Protein AF-A0A534MPW3-F1 (afdb_monomer_lite)

Radius of gyration: 15.4 Å; chains: 1; bounding box: 36×42×32 Å

Foldseek 3Di:
DFDPDDDADADCDTPPRHHVDADPVGDWDKAFAFDDDPRDTDWDADDPDCCCCVLAVQHPVNSVVVRPDTHTQMHTADVVRDSVNRNVSSCCPVVVHPPDDDDDDDRD

Sequence (108 aa):
MPGTGPFLWLMKHAPPSGFQQLPPGGMCVCAYLFVTRDGRILLGKYADDPQWEALAGLDPDRRQNHGKGWTVPATHLKLGEDPRTAARRVGEEALGIHGLRYSEPRSE

Structure (mmCIF, N/CA/C/O backbone):
data_AF-A0A53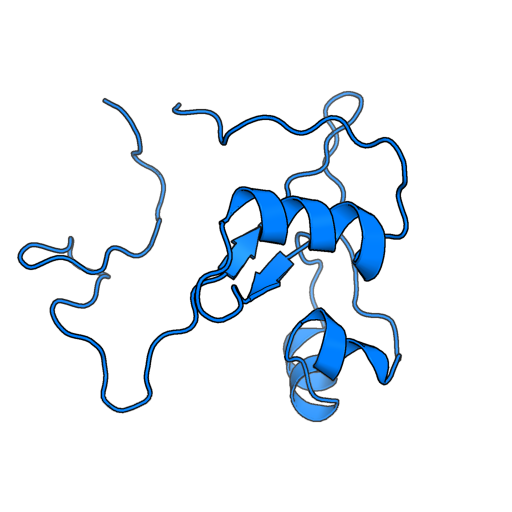4MPW3-F1
#
_entry.id   AF-A0A534MPW3-F1
#
loop_
_atom_site.group_PDB
_atom_site.id
_atom_site.type_symbol
_atom_site.label_atom_id
_atom_site.label_alt_id
_atom_site.label_comp_id
_atom_site.label_asym_id
_atom_site.label_entity_id
_atom_site.label_seq_id
_atom_site.pdbx_PDB_ins_code
_atom_site.Cartn_x
_atom_site.Cartn_y
_atom_site.Cartn_z
_atom_site.occupancy
_atom_site.B_iso_or_equiv
_atom_site.auth_seq_id
_atom_site.auth_comp_id
_atom_site.auth_asym_id
_atom_site.auth_atom_id
_atom_site.pdbx_PDB_model_num
ATOM 1 N N . MET A 1 1 ? -3.706 26.599 2.573 1.00 33.91 1 MET A N 1
ATOM 2 C CA . MET A 1 1 ? -3.190 26.219 1.238 1.00 33.91 1 MET A CA 1
ATOM 3 C C . MET A 1 1 ? -3.325 24.713 1.145 1.00 33.91 1 MET A C 1
ATOM 5 O O . MET A 1 1 ? -3.023 24.088 2.150 1.00 33.91 1 MET A O 1
ATOM 9 N N . PRO A 1 2 ? -3.779 24.132 0.026 1.00 33.94 2 PRO A N 1
ATOM 10 C CA . PRO A 1 2 ? -3.912 22.682 -0.070 1.00 33.94 2 PRO A CA 1
ATOM 11 C C . PRO A 1 2 ? -2.536 22.014 0.097 1.00 33.94 2 PRO A C 1
ATOM 13 O O . PRO A 1 2 ? -1.619 22.345 -0.654 1.00 33.94 2 PRO A O 1
ATOM 16 N N . GLY A 1 3 ? -2.399 21.068 1.036 1.00 41.78 3 GLY A N 1
ATOM 17 C CA . GLY A 1 3 ? -1.411 19.986 0.917 1.00 41.78 3 GLY A CA 1
ATOM 18 C C . GLY A 1 3 ? -0.067 20.125 1.646 1.00 41.78 3 GLY A C 1
ATOM 19 O O . GLY A 1 3 ? 0.939 19.640 1.134 1.00 41.78 3 GLY A O 1
ATOM 20 N N . THR A 1 4 ? -0.002 20.717 2.840 1.00 45.97 4 THR A N 1
ATOM 21 C CA . THR A 1 4 ? 1.267 20.873 3.593 1.00 45.97 4 THR A CA 1
ATOM 22 C C . THR A 1 4 ? 1.612 19.696 4.525 1.00 45.97 4 THR A C 1
ATOM 24 O O . THR A 1 4 ? 2.045 19.903 5.656 1.00 45.97 4 THR A O 1
ATOM 27 N N . GLY A 1 5 ? 1.445 18.455 4.057 1.00 41.72 5 GLY A N 1
ATOM 28 C CA . GLY A 1 5 ? 1.991 17.239 4.691 1.00 41.72 5 GLY A CA 1
ATOM 29 C C . GLY A 1 5 ? 3.123 16.635 3.842 1.00 41.72 5 GLY A C 1
ATOM 30 O O . GLY A 1 5 ? 3.169 16.913 2.642 1.00 41.72 5 GLY A O 1
ATOM 31 N N . PRO A 1 6 ? 4.053 15.835 4.407 1.00 39.81 6 PRO A N 1
ATOM 32 C CA . PRO A 1 6 ? 5.267 15.412 3.716 1.00 39.81 6 PRO A CA 1
ATOM 33 C C . PRO A 1 6 ? 4.954 14.299 2.709 1.00 39.81 6 PRO A C 1
ATOM 35 O O . PRO A 1 6 ? 5.186 13.120 2.963 1.00 39.81 6 PRO A O 1
ATOM 38 N N . PHE A 1 7 ? 4.415 14.670 1.552 1.00 48.56 7 PHE A N 1
ATOM 39 C CA . PHE A 1 7 ? 4.392 13.804 0.383 1.00 48.56 7 PHE A CA 1
ATOM 40 C C . PHE A 1 7 ? 5.629 14.092 -0.466 1.00 48.56 7 PHE A C 1
ATOM 42 O O . PHE A 1 7 ? 6.003 15.244 -0.685 1.00 48.56 7 PHE A O 1
ATOM 49 N N . LEU A 1 8 ? 6.310 13.030 -0.891 1.00 49.47 8 LEU A N 1
ATOM 50 C CA . LEU A 1 8 ? 7.488 13.106 -1.746 1.00 49.47 8 LEU A CA 1
ATOM 51 C C . LEU A 1 8 ? 7.052 13.604 -3.135 1.00 49.47 8 LEU A C 1
ATOM 53 O O . LEU A 1 8 ? 6.252 12.949 -3.800 1.00 49.47 8 LEU A O 1
ATOM 57 N N . TRP A 1 9 ? 7.555 14.757 -3.575 1.00 49.84 9 TRP A N 1
ATOM 58 C CA . TRP A 1 9 ? 7.209 15.330 -4.880 1.00 49.84 9 TRP A CA 1
ATOM 59 C C . TRP A 1 9 ? 8.255 14.950 -5.935 1.00 49.84 9 TRP A C 1
ATOM 61 O O . TRP A 1 9 ? 9.456 15.098 -5.692 1.00 49.84 9 TRP A O 1
ATOM 71 N N . LEU A 1 10 ? 7.809 14.525 -7.123 1.00 51.12 10 LEU A N 1
ATOM 72 C CA . LEU A 1 10 ? 8.653 14.431 -8.319 1.00 51.12 10 LEU A CA 1
ATOM 73 C C . LEU A 1 10 ? 8.321 15.603 -9.252 1.00 51.12 10 LEU A C 1
ATOM 75 O O . LEU A 1 10 ? 7.345 15.566 -9.997 1.00 51.12 10 LEU A O 1
ATOM 79 N N . MET A 1 11 ? 9.089 16.690 -9.158 1.00 52.75 11 MET A N 1
ATOM 80 C CA . MET A 1 11 ? 8.839 17.934 -9.899 1.00 52.75 11 MET A CA 1
ATOM 81 C C . MET A 1 11 ? 10.143 18.713 -10.118 1.00 52.75 11 MET A C 1
ATOM 83 O O . MET A 1 11 ? 11.071 18.615 -9.317 1.00 52.75 11 MET A O 1
ATOM 87 N N . LYS A 1 12 ? 10.212 19.537 -11.177 1.00 48.97 12 LYS A N 1
ATOM 88 C CA . LYS A 1 12 ? 11.416 20.335 -11.509 1.00 48.97 12 LYS A CA 1
ATOM 89 C C . LYS A 1 12 ? 11.904 21.225 -10.355 1.00 48.97 12 LYS A C 1
ATOM 91 O O . LYS A 1 12 ? 13.093 21.500 -10.262 1.00 48.97 12 LYS A O 1
ATOM 96 N N . HIS A 1 13 ? 10.994 21.644 -9.477 1.00 60.72 13 HIS A N 1
ATOM 97 C CA . HIS A 1 13 ? 11.279 22.471 -8.302 1.00 60.72 13 HIS A CA 1
ATOM 98 C C . HIS A 1 13 ? 10.848 21.768 -7.011 1.00 60.72 13 HIS A C 1
ATOM 100 O O . HIS A 1 13 ? 10.157 22.360 -6.185 1.00 60.72 13 HIS A O 1
ATOM 106 N N . ALA A 1 14 ? 11.174 20.479 -6.870 1.00 53.69 14 ALA A N 1
ATOM 107 C CA . ALA A 1 14 ? 10.781 19.729 -5.684 1.00 53.69 14 ALA A CA 1
ATOM 108 C C . ALA A 1 14 ? 11.396 20.369 -4.419 1.00 53.69 14 ALA A C 1
ATOM 110 O O . ALA A 1 14 ? 12.566 20.766 -4.461 1.00 53.69 14 ALA A O 1
ATOM 111 N N . PRO A 1 15 ? 10.642 20.480 -3.305 1.00 51.31 15 PRO A N 1
ATOM 112 C CA . PRO A 1 15 ? 11.178 20.899 -2.006 1.00 51.31 15 PRO A CA 1
ATOM 113 C C . PRO A 1 15 ? 12.350 19.992 -1.568 1.00 51.31 15 PRO A C 1
ATOM 115 O O . PRO A 1 15 ? 12.531 18.928 -2.164 1.00 51.31 15 PRO A O 1
ATOM 118 N N . PRO A 1 16 ? 13.129 20.339 -0.520 1.00 52.47 16 PRO A N 1
ATOM 119 C CA . PRO A 1 16 ? 14.474 19.791 -0.263 1.00 52.47 16 PRO A CA 1
ATOM 120 C C . PRO A 1 16 ? 14.575 18.268 -0.022 1.00 52.47 16 PRO A C 1
ATOM 122 O O . PRO A 1 16 ? 15.671 17.759 0.184 1.00 52.47 16 PRO A O 1
ATOM 125 N N . SER A 1 17 ? 13.465 17.526 -0.060 1.00 55.88 17 SER A N 1
ATOM 126 C CA . SER A 1 17 ? 13.397 16.068 0.104 1.00 55.88 17 SER A CA 1
ATOM 127 C C . SER A 1 17 ? 12.692 15.355 -1.062 1.00 55.88 17 SER A C 1
ATOM 129 O O . SER A 1 17 ? 12.121 14.288 -0.865 1.00 55.88 17 SER A O 1
ATOM 131 N N . GLY A 1 18 ? 12.681 15.939 -2.265 1.00 61.31 18 GLY A N 1
ATOM 132 C CA . GLY A 1 18 ? 12.096 15.332 -3.467 1.00 61.31 18 GLY A CA 1
ATOM 133 C C . GLY A 1 18 ? 13.117 15.005 -4.559 1.00 61.31 18 GLY A C 1
ATOM 134 O O . GLY A 1 18 ? 14.286 15.381 -4.486 1.00 61.31 18 GLY A O 1
ATOM 135 N N . PHE A 1 19 ? 12.659 14.315 -5.603 1.00 64.56 19 PHE A N 1
ATOM 136 C CA . PHE A 1 19 ? 13.475 13.993 -6.773 1.00 64.56 19 PHE A CA 1
ATOM 137 C C . PHE A 1 19 ? 13.146 14.949 -7.924 1.00 64.56 19 PHE A C 1
ATOM 139 O O . PHE A 1 19 ? 11.985 15.133 -8.286 1.00 64.56 19 PHE A O 1
ATOM 146 N N . GLN A 1 20 ? 14.172 15.546 -8.534 1.00 70.50 20 GLN A N 1
ATOM 147 C CA . GLN A 1 20 ? 13.998 16.393 -9.725 1.00 70.50 20 GLN A CA 1
ATOM 148 C C . GLN A 1 20 ? 13.916 15.583 -11.026 1.00 70.50 20 GLN A C 1
ATOM 150 O O . GLN A 1 20 ? 13.425 16.079 -12.039 1.00 70.50 20 GLN A O 1
ATOM 155 N N . GLN A 1 21 ? 14.413 14.346 -11.003 1.00 73.44 21 GLN A N 1
ATOM 156 C CA . GLN A 1 21 ? 14.419 13.401 -12.117 1.00 73.44 21 GLN A CA 1
ATOM 157 C C . GLN A 1 21 ? 14.105 12.003 -11.585 1.00 73.44 21 GLN A C 1
ATOM 159 O O . GLN A 1 21 ? 14.349 11.724 -10.411 1.00 73.44 21 GLN A O 1
ATOM 164 N N . LEU A 1 22 ? 13.583 11.121 -12.439 1.00 74.81 22 LEU A N 1
ATOM 165 C CA . LEU A 1 22 ? 13.370 9.727 -12.058 1.00 74.81 22 LEU A CA 1
ATOM 166 C C . LEU A 1 22 ? 14.736 9.072 -11.764 1.00 74.81 22 LEU A C 1
ATOM 168 O O . LEU A 1 22 ? 15.614 9.113 -12.629 1.00 74.81 22 LEU A O 1
ATOM 172 N N . PRO A 1 23 ? 14.950 8.491 -10.572 1.00 80.81 23 PRO A N 1
ATOM 173 C CA . PRO A 1 23 ? 16.218 7.846 -10.255 1.00 80.81 23 PRO A CA 1
ATOM 174 C C . PRO A 1 23 ? 16.452 6.613 -11.149 1.00 80.81 23 PRO A C 1
ATOM 176 O O . PRO A 1 23 ? 15.481 5.974 -11.561 1.00 80.81 23 PRO A O 1
ATOM 179 N N . PRO A 1 24 ? 17.716 6.217 -11.412 1.00 79.50 24 PRO A N 1
ATOM 180 C CA . PRO A 1 24 ? 18.028 5.064 -12.266 1.00 79.50 24 PRO A CA 1
ATOM 181 C C . PRO A 1 24 ? 17.402 3.747 -11.793 1.00 79.50 24 PRO A C 1
ATOM 183 O O . PRO A 1 24 ? 17.045 2.905 -12.609 1.00 79.50 24 PRO A O 1
ATOM 186 N N . GLY A 1 25 ? 17.234 3.584 -10.477 1.00 80.06 25 GLY A N 1
ATOM 187 C CA . GLY A 1 25 ? 16.551 2.432 -9.877 1.00 80.06 25 GLY A CA 1
ATOM 188 C C . GLY A 1 25 ? 15.021 2.470 -9.982 1.00 80.06 25 GLY A C 1
ATOM 189 O O . GLY A 1 25 ? 14.360 1.565 -9.483 1.00 80.06 25 GLY A O 1
ATOM 190 N N . GLY A 1 26 ? 14.454 3.506 -10.604 1.00 82.06 26 GLY A N 1
ATOM 191 C CA . GLY A 1 26 ? 13.016 3.739 -10.664 1.00 82.06 26 GLY A CA 1
ATOM 192 C C . GLY A 1 26 ? 12.429 4.247 -9.345 1.00 82.06 26 GLY A C 1
ATOM 193 O O . GLY A 1 26 ? 13.106 4.378 -8.326 1.00 82.06 26 GLY A O 1
ATOM 194 N N . MET A 1 27 ? 11.136 4.560 -9.375 1.00 78.81 27 MET A N 1
ATOM 195 C CA . MET A 1 27 ? 10.382 5.034 -8.218 1.00 78.81 27 MET A CA 1
ATOM 196 C C . MET A 1 27 ? 9.121 4.188 -8.066 1.00 78.81 27 MET A C 1
ATOM 198 O O . MET A 1 27 ? 8.364 4.027 -9.021 1.00 78.81 27 MET A O 1
ATOM 202 N N . CYS A 1 28 ? 8.881 3.678 -6.859 1.00 79.31 28 CYS A N 1
ATOM 203 C CA . CYS A 1 28 ? 7.598 3.079 -6.514 1.00 79.31 28 CYS A CA 1
ATOM 204 C C . CYS A 1 28 ? 6.616 4.185 -6.123 1.00 79.31 28 CYS A C 1
ATOM 206 O O . CYS A 1 28 ? 6.933 5.034 -5.290 1.00 79.31 28 CYS A O 1
ATOM 208 N N . VAL A 1 29 ? 5.420 4.154 -6.703 1.00 85.38 29 VAL A N 1
ATOM 209 C CA . VAL A 1 29 ? 4.288 4.966 -6.247 1.00 85.38 29 VAL A CA 1
ATOM 210 C C . VAL A 1 29 ? 3.385 4.050 -5.436 1.00 85.38 29 VAL A C 1
ATOM 212 O O . VAL A 1 29 ? 3.092 2.942 -5.878 1.00 85.38 29 VAL A O 1
ATOM 215 N N . CYS A 1 30 ? 2.951 4.495 -4.260 1.00 86.69 30 CYS A N 1
ATOM 216 C CA . CYS A 1 30 ? 2.129 3.697 -3.355 1.00 86.69 30 CYS A CA 1
ATOM 217 C C . CYS A 1 30 ? 0.825 4.418 -3.013 1.00 86.69 30 CYS A C 1
ATOM 219 O O . CYS A 1 30 ? 0.791 5.644 -2.902 1.00 86.69 30 CYS A O 1
ATOM 221 N N . ALA A 1 31 ? -0.233 3.641 -2.800 1.00 88.81 31 ALA A N 1
ATOM 222 C CA . ALA A 1 31 ? -1.487 4.093 -2.223 1.00 88.81 31 ALA A CA 1
ATOM 223 C C . ALA A 1 31 ? -1.560 3.643 -0.760 1.00 88.81 31 ALA A C 1
ATOM 225 O O . ALA A 1 31 ? -1.276 2.487 -0.446 1.00 88.81 31 ALA A O 1
ATOM 226 N N . TYR A 1 32 ? -1.974 4.557 0.115 1.00 90.06 32 TYR A N 1
ATOM 227 C CA . TYR A 1 32 ? -2.162 4.318 1.545 1.00 90.06 32 TYR A CA 1
ATOM 228 C C . TYR A 1 32 ? -3.639 4.498 1.896 1.00 90.06 32 TYR A C 1
ATOM 230 O O . TYR A 1 32 ? -4.244 5.507 1.530 1.00 90.06 32 TYR A O 1
ATOM 238 N N . LEU A 1 33 ? -4.218 3.534 2.610 1.00 92.06 33 LEU A N 1
ATOM 239 C CA . LEU A 1 33 ? -5.623 3.540 3.004 1.00 92.06 33 LEU A CA 1
ATOM 240 C C . LEU A 1 33 ? -5.756 3.754 4.516 1.00 92.06 33 LEU A C 1
ATOM 242 O O . LEU A 1 33 ? -5.476 2.868 5.321 1.00 92.06 33 LEU A O 1
ATOM 246 N N . PHE A 1 34 ? -6.257 4.927 4.899 1.00 92.38 34 PHE A N 1
ATOM 247 C CA . PHE A 1 34 ? -6.575 5.260 6.285 1.00 92.38 34 PHE A CA 1
ATOM 248 C C . PHE A 1 34 ? -7.999 4.795 6.608 1.00 92.38 34 PHE A C 1
ATOM 250 O O . PHE A 1 34 ? -8.972 5.511 6.370 1.00 92.38 34 PHE A O 1
ATOM 257 N N . VAL A 1 35 ? -8.136 3.582 7.142 1.00 93.12 35 VAL A N 1
ATOM 258 C CA . VAL A 1 35 ? -9.440 3.062 7.577 1.00 93.12 35 VAL A CA 1
ATOM 259 C C . VAL A 1 35 ? -9.737 3.578 8.979 1.00 93.12 35 VAL A C 1
ATOM 261 O O . VAL A 1 35 ? -8.973 3.318 9.910 1.00 93.12 35 VAL A O 1
ATOM 264 N N . THR A 1 36 ? -10.846 4.301 9.135 1.00 92.88 36 THR A N 1
ATOM 265 C CA . THR A 1 36 ? -11.225 4.914 10.413 1.00 92.88 36 THR A CA 1
ATOM 266 C C . THR A 1 36 ? -12.618 4.500 10.872 1.00 92.88 36 THR A C 1
ATOM 268 O O . THR A 1 36 ? -13.512 4.254 10.061 1.00 92.88 36 THR A O 1
ATOM 271 N N . ARG A 1 37 ? -12.803 4.411 12.192 1.00 93.06 37 ARG A N 1
ATOM 272 C CA . ARG A 1 37 ? -14.095 4.165 12.847 1.00 93.06 37 ARG A CA 1
ATOM 273 C C . ARG A 1 37 ? -14.059 4.703 14.274 1.00 93.06 37 ARG A C 1
ATOM 275 O O . ARG A 1 37 ? -13.122 4.403 15.006 1.00 93.06 37 ARG A O 1
ATOM 282 N N . ASP A 1 38 ? -15.061 5.492 14.661 1.00 94.69 38 ASP A N 1
ATOM 283 C CA . ASP A 1 38 ? -15.232 6.015 16.028 1.00 94.69 38 ASP A CA 1
ATOM 284 C C . ASP A 1 38 ? -13.966 6.698 16.593 1.00 94.69 38 ASP A C 1
ATOM 286 O O . ASP A 1 38 ? -13.543 6.447 17.720 1.00 94.69 38 ASP A O 1
ATOM 290 N N . GLY A 1 39 ? -13.307 7.524 15.769 1.00 91.06 39 GLY A N 1
ATOM 291 C CA . GLY A 1 39 ? -12.073 8.235 16.137 1.00 91.06 39 GLY A CA 1
ATOM 292 C C . GLY A 1 39 ? -10.812 7.363 16.200 1.00 91.06 39 GLY A C 1
ATOM 293 O O . GLY A 1 39 ? -9.763 7.837 16.624 1.00 91.06 39 GLY A O 1
ATOM 294 N N . ARG A 1 40 ? -10.890 6.095 15.782 1.00 94.31 40 ARG A N 1
ATOM 295 C CA . ARG A 1 40 ? -9.762 5.154 15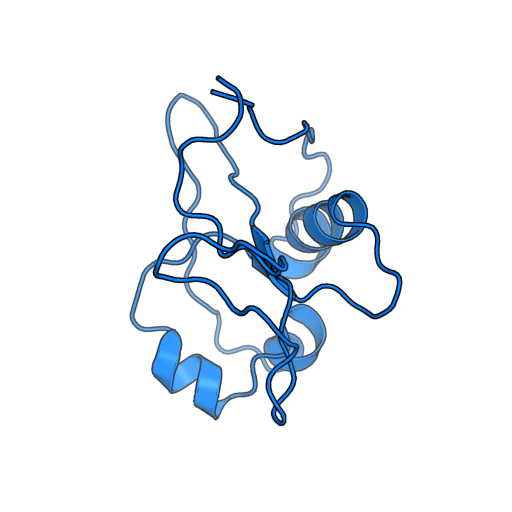.736 1.00 94.31 40 ARG A CA 1
ATOM 296 C C . ARG A 1 40 ? -9.327 4.902 14.301 1.00 94.31 40 ARG A C 1
ATOM 298 O O . ARG A 1 40 ? -10.138 5.006 13.381 1.00 94.31 40 ARG A O 1
ATOM 305 N N . ILE A 1 41 ? -8.066 4.517 14.135 1.00 94.19 41 ILE A N 1
ATOM 306 C CA . ILE A 1 41 ? -7.473 4.111 12.860 1.00 94.19 41 ILE A CA 1
ATOM 307 C C . ILE A 1 41 ? -7.045 2.644 12.908 1.00 94.19 41 ILE A C 1
ATOM 309 O O . ILE A 1 41 ? -6.522 2.177 13.920 1.00 94.19 41 ILE A O 1
ATOM 313 N N . LEU A 1 42 ? -7.274 1.921 11.813 1.00 94.94 42 LEU A N 1
ATOM 314 C CA . LEU A 1 42 ? -6.795 0.555 11.644 1.00 94.94 42 LEU A CA 1
ATOM 315 C C . LEU A 1 42 ? -5.298 0.551 11.327 1.00 94.94 42 LEU A C 1
ATOM 317 O O . LEU A 1 42 ? -4.862 1.137 10.336 1.00 94.94 42 LEU A O 1
ATOM 321 N N . LEU A 1 43 ? -4.539 -0.177 12.139 1.00 94.19 43 LEU A N 1
ATOM 322 C CA . LEU A 1 43 ? -3.158 -0.553 11.860 1.00 94.19 43 LEU A CA 1
ATOM 323 C C . LEU A 1 43 ? -3.059 -2.076 11.799 1.00 94.19 43 LEU A C 1
ATOM 325 O O . LEU A 1 43 ? -3.778 -2.778 12.511 1.00 94.19 43 LEU A O 1
ATOM 329 N N . GLY A 1 44 ? -2.158 -2.579 10.961 1.00 90.88 44 GLY A N 1
ATOM 330 C CA . GLY A 1 44 ? -1.963 -4.006 10.737 1.00 90.88 44 GLY A CA 1
ATOM 331 C C . GLY A 1 44 ? -0.510 -4.444 10.875 1.00 90.88 44 GLY A C 1
ATOM 332 O O . GLY A 1 44 ? 0.424 -3.636 10.819 1.00 90.88 44 GLY A O 1
ATOM 333 N N . LYS A 1 45 ? -0.339 -5.756 11.035 1.00 90.38 45 LYS A N 1
ATOM 334 C CA . LYS A 1 45 ? 0.929 -6.468 10.858 1.00 90.38 45 LYS A CA 1
ATOM 335 C C . LYS A 1 45 ? 0.774 -7.445 9.702 1.00 90.38 45 LYS A C 1
ATOM 337 O O . LYS A 1 45 ? -0.303 -8.008 9.521 1.00 90.38 45 LYS A O 1
ATOM 342 N N . TYR A 1 46 ? 1.848 -7.666 8.955 1.00 88.56 46 TYR A N 1
ATOM 343 C CA . TYR A 1 46 ? 1.842 -8.649 7.879 1.00 88.56 46 TYR A CA 1
ATOM 344 C C . TYR A 1 46 ? 1.703 -10.060 8.452 1.00 88.56 46 TYR A C 1
ATOM 346 O O . TYR A 1 46 ? 2.516 -10.483 9.279 1.00 88.56 46 TYR A O 1
ATOM 354 N N . ALA A 1 47 ? 0.688 -10.791 7.992 1.00 88.75 47 ALA A N 1
ATOM 355 C CA . ALA A 1 47 ? 0.599 -12.229 8.213 1.00 88.75 47 ALA A CA 1
ATOM 356 C C . ALA A 1 47 ? 1.784 -12.943 7.542 1.00 88.75 47 ALA A C 1
ATOM 358 O O . ALA A 1 47 ? 2.390 -12.403 6.616 1.00 88.75 47 ALA A O 1
ATOM 359 N N . ASP A 1 48 ? 2.130 -14.143 8.000 1.00 89.75 48 ASP A N 1
ATOM 360 C CA . ASP A 1 48 ? 3.071 -14.994 7.271 1.00 89.75 48 ASP A CA 1
ATOM 361 C C . ASP A 1 48 ? 2.350 -15.689 6.117 1.00 89.75 48 ASP A C 1
ATOM 363 O O . ASP A 1 48 ? 1.859 -16.805 6.259 1.00 89.75 48 ASP A O 1
ATOM 367 N N . ASP A 1 49 ? 2.202 -14.955 5.016 1.00 90.31 49 ASP A N 1
ATOM 368 C CA . ASP A 1 49 ? 1.406 -15.364 3.865 1.00 90.31 49 ASP A CA 1
ATOM 369 C C . ASP A 1 49 ? 2.184 -15.118 2.557 1.00 90.31 49 ASP A C 1
ATOM 371 O O . ASP A 1 49 ? 2.637 -13.991 2.320 1.00 90.31 49 ASP A O 1
ATOM 375 N N . PRO A 1 50 ? 2.363 -16.131 1.689 1.00 88.50 50 PRO A N 1
ATOM 376 C CA . PRO A 1 50 ? 3.059 -15.959 0.414 1.00 88.50 50 PRO A CA 1
ATOM 377 C C . PRO A 1 50 ? 2.339 -15.007 -0.555 1.00 88.50 50 PRO A C 1
ATOM 379 O O . PRO A 1 50 ? 2.964 -14.481 -1.475 1.00 88.50 50 PRO A O 1
ATOM 382 N N . GLN A 1 51 ? 1.046 -14.734 -0.364 1.00 91.62 51 GLN A N 1
ATOM 383 C CA . GLN A 1 51 ? 0.284 -13.831 -1.229 1.00 91.62 51 GLN A CA 1
ATOM 384 C C . GLN A 1 51 ? 0.737 -12.366 -1.1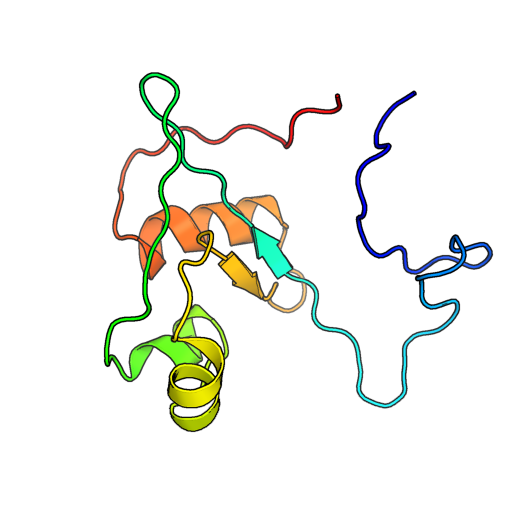29 1.00 91.62 51 GLN A C 1
ATOM 386 O O . GLN A 1 51 ? 0.387 -11.564 -1.996 1.00 91.62 51 GLN A O 1
ATOM 391 N N . TRP A 1 52 ? 1.550 -11.996 -0.131 1.00 89.94 52 TRP A N 1
ATOM 392 C CA . TRP A 1 52 ? 2.065 -10.630 0.028 1.00 89.94 52 TRP A CA 1
ATOM 393 C C . TRP A 1 52 ? 2.866 -10.113 -1.168 1.00 89.94 52 TRP A C 1
ATOM 395 O O . TRP A 1 52 ? 2.813 -8.915 -1.468 1.00 89.94 52 TRP A O 1
ATOM 405 N N . GLU A 1 53 ? 3.558 -10.989 -1.894 1.00 88.81 53 GLU A N 1
ATOM 406 C CA . GLU A 1 53 ? 4.268 -10.589 -3.105 1.00 88.81 53 GLU A CA 1
ATOM 407 C C . GLU A 1 53 ? 3.283 -10.126 -4.187 1.00 88.81 53 GLU A C 1
ATOM 409 O O . GLU A 1 53 ? 3.428 -9.035 -4.737 1.00 88.81 53 GLU A O 1
ATOM 414 N N . ALA A 1 54 ? 2.208 -10.883 -4.413 1.00 87.69 54 ALA A N 1
ATOM 415 C CA . ALA A 1 54 ? 1.171 -10.521 -5.376 1.00 87.69 54 ALA A CA 1
ATOM 416 C C . ALA A 1 54 ? 0.340 -9.300 -4.930 1.00 87.69 54 ALA A C 1
ATOM 418 O O . ALA A 1 54 ? -0.023 -8.456 -5.753 1.00 87.69 54 ALA A O 1
ATOM 419 N N . LEU A 1 55 ? 0.044 -9.192 -3.630 1.00 86.69 55 LEU A N 1
ATOM 420 C CA . LEU A 1 55 ? -0.808 -8.137 -3.069 1.00 86.69 55 LEU A CA 1
ATOM 421 C C . LEU A 1 55 ? -0.086 -6.789 -2.937 1.00 86.69 55 LEU A C 1
ATOM 423 O O . LEU A 1 55 ? -0.697 -5.732 -3.129 1.00 86.69 55 LEU A O 1
ATOM 427 N N . ALA A 1 56 ? 1.201 -6.807 -2.587 1.00 85.19 56 ALA A N 1
ATOM 428 C CA . ALA A 1 56 ? 1.941 -5.609 -2.195 1.00 85.19 56 ALA A CA 1
ATOM 429 C C . ALA A 1 56 ? 3.368 -5.521 -2.758 1.00 85.19 56 ALA A C 1
ATOM 431 O O . ALA A 1 56 ? 4.019 -4.497 -2.552 1.00 85.19 56 ALA A O 1
ATOM 432 N N . GLY A 1 57 ? 3.855 -6.511 -3.512 1.00 85.38 57 GLY A N 1
ATOM 433 C CA . GLY A 1 57 ? 5.256 -6.555 -3.956 1.00 85.38 57 GLY A CA 1
ATOM 434 C C . GLY A 1 57 ? 6.223 -6.804 -2.795 1.00 85.38 57 GLY A C 1
ATOM 435 O O . GLY A 1 57 ? 7.366 -6.335 -2.810 1.00 85.38 57 GLY A O 1
ATOM 436 N N . LEU A 1 58 ? 5.727 -7.470 -1.749 1.00 87.06 58 LEU A N 1
ATOM 437 C CA . LEU A 1 58 ? 6.448 -7.735 -0.517 1.00 87.06 58 LEU A CA 1
ATOM 438 C C . LEU A 1 58 ? 6.861 -9.209 -0.477 1.00 87.06 58 LEU A C 1
ATOM 440 O O . LEU A 1 58 ? 6.112 -10.059 -0.001 1.00 87.06 58 LEU A O 1
ATOM 444 N N . ASP A 1 59 ? 8.056 -9.488 -0.994 1.00 90.31 59 ASP A N 1
ATOM 445 C CA . ASP A 1 59 ? 8.686 -10.804 -0.889 1.00 90.31 59 ASP A CA 1
ATOM 446 C C . ASP A 1 59 ? 8.935 -11.209 0.588 1.00 90.31 59 ASP A C 1
ATOM 448 O O . ASP A 1 59 ? 8.869 -10.363 1.496 1.00 90.31 59 ASP A O 1
ATOM 452 N N . PRO A 1 60 ? 9.214 -12.499 0.866 1.00 90.12 60 PRO A N 1
ATOM 453 C CA . PRO A 1 60 ? 9.403 -12.984 2.232 1.00 90.12 60 PRO A CA 1
ATOM 454 C C . PRO A 1 60 ? 10.497 -12.252 3.021 1.00 90.12 60 PRO A C 1
ATOM 456 O O . PRO A 1 60 ? 10.295 -11.967 4.205 1.00 90.12 60 PRO A O 1
ATOM 459 N N . ASP A 1 61 ? 11.616 -11.898 2.386 1.00 89.88 61 ASP A N 1
ATOM 460 C CA . ASP A 1 61 ? 12.740 -11.227 3.046 1.00 89.88 61 ASP A CA 1
ATOM 461 C C . ASP A 1 61 ? 12.357 -9.797 3.440 1.00 89.88 61 ASP A C 1
ATOM 463 O O . ASP A 1 61 ? 12.577 -9.359 4.575 1.00 89.88 61 ASP A O 1
ATOM 467 N N . ARG A 1 62 ? 11.702 -9.060 2.537 1.00 85.94 62 ARG A N 1
ATOM 468 C CA . ARG A 1 62 ? 11.173 -7.719 2.815 1.00 85.94 62 ARG A CA 1
ATOM 469 C C . ARG A 1 62 ? 10.112 -7.750 3.902 1.00 85.94 62 ARG A C 1
ATOM 471 O O . ARG A 1 62 ? 10.129 -6.887 4.782 1.00 85.94 62 ARG A O 1
ATOM 478 N N . ARG A 1 63 ? 9.213 -8.738 3.889 1.00 88.75 63 ARG A N 1
ATOM 479 C CA . ARG A 1 63 ? 8.201 -8.909 4.940 1.00 88.75 63 ARG A CA 1
ATOM 480 C C . ARG A 1 63 ? 8.854 -9.082 6.306 1.00 88.75 63 ARG A C 1
ATOM 482 O O . ARG A 1 63 ? 8.451 -8.415 7.257 1.00 88.75 63 ARG A O 1
ATOM 489 N N . GLN A 1 64 ? 9.872 -9.932 6.413 1.00 86.75 64 GLN A N 1
ATOM 490 C CA . GLN A 1 64 ? 10.579 -10.166 7.674 1.00 86.75 64 GLN A CA 1
ATOM 491 C C . GLN A 1 64 ? 11.346 -8.922 8.144 1.00 86.75 64 GLN A C 1
ATOM 493 O O . GLN A 1 64 ? 11.298 -8.565 9.325 1.00 86.75 64 GLN A O 1
ATOM 498 N N . ASN A 1 65 ? 12.001 -8.218 7.218 1.00 86.12 65 ASN A N 1
ATOM 499 C CA . ASN A 1 65 ? 12.785 -7.024 7.528 1.00 86.12 65 ASN A CA 1
ATOM 500 C C . ASN A 1 65 ? 11.913 -5.830 7.943 1.00 86.12 65 ASN A C 1
ATOM 502 O O . ASN A 1 65 ? 12.283 -5.084 8.853 1.00 86.12 65 ASN A O 1
ATOM 506 N N . HIS A 1 66 ? 10.740 -5.667 7.325 1.00 81.00 66 HIS A N 1
ATOM 507 C CA . HIS A 1 66 ? 9.872 -4.501 7.516 1.00 81.00 66 HIS A CA 1
ATOM 508 C C . HIS A 1 66 ? 8.606 -4.780 8.348 1.00 81.00 66 HIS A C 1
ATOM 510 O O . HIS A 1 66 ? 7.896 -3.846 8.712 1.00 81.00 66 HIS A O 1
ATOM 516 N N . GLY A 1 67 ? 8.333 -6.033 8.720 1.00 82.00 67 GLY A N 1
ATOM 517 C CA . GLY A 1 67 ? 7.122 -6.446 9.444 1.00 82.00 67 GLY A CA 1
ATOM 518 C C . GLY A 1 67 ? 7.159 -6.290 10.967 1.00 82.00 67 GLY A C 1
ATOM 519 O O . GLY A 1 67 ? 6.236 -6.728 11.652 1.00 82.00 67 GLY A O 1
ATOM 520 N N . LYS A 1 68 ? 8.213 -5.683 11.526 1.00 83.38 68 LYS A N 1
ATOM 521 C CA . LYS A 1 68 ? 8.363 -5.517 12.986 1.00 83.38 68 LYS A CA 1
ATOM 522 C C . LYS A 1 68 ? 7.418 -4.457 13.568 1.00 83.38 68 LYS A C 1
ATOM 524 O O . LYS A 1 68 ? 7.056 -4.540 14.742 1.00 83.38 68 LYS A O 1
ATOM 529 N N . GLY A 1 69 ? 7.038 -3.464 12.763 1.00 85.75 69 GLY A N 1
ATOM 530 C CA . GLY A 1 69 ? 6.194 -2.340 13.170 1.00 85.75 69 GLY A CA 1
ATOM 531 C C . GLY A 1 69 ? 4.707 -2.541 12.882 1.00 85.75 69 GLY A C 1
ATOM 532 O O . GLY A 1 69 ? 4.304 -3.451 12.161 1.00 85.75 69 GLY A O 1
ATOM 533 N N . TRP A 1 70 ? 3.891 -1.648 13.439 1.00 88.62 70 TRP A N 1
ATOM 534 C CA . TRP A 1 70 ? 2.514 -1.454 12.989 1.00 88.62 70 TRP A CA 1
ATOM 535 C C . TRP A 1 70 ? 2.513 -0.627 11.708 1.00 88.62 70 TRP A C 1
ATOM 537 O O . TRP A 1 70 ? 3.214 0.380 11.620 1.00 88.62 70 TRP A O 1
ATOM 547 N N . THR A 1 71 ? 1.725 -1.048 10.726 1.00 88.81 71 THR A N 1
ATOM 548 C CA . THR A 1 71 ? 1.687 -0.430 9.398 1.00 88.81 71 THR A CA 1
ATOM 549 C C . THR A 1 71 ? 0.277 0.020 9.052 1.00 88.81 71 THR A C 1
ATOM 551 O O . THR A 1 71 ? -0.709 -0.609 9.445 1.00 88.81 71 THR A O 1
ATOM 554 N N . VAL A 1 72 ? 0.182 1.130 8.325 1.00 91.69 72 VAL A N 1
ATOM 555 C CA . VAL A 1 72 ? -1.059 1.502 7.644 1.00 91.69 72 VAL A CA 1
ATOM 556 C C . VAL A 1 72 ? -1.257 0.582 6.433 1.00 91.69 72 VAL A C 1
ATOM 558 O O . VAL A 1 72 ? -0.274 0.269 5.757 1.00 91.69 72 VAL A O 1
ATOM 561 N N . PRO A 1 73 ? -2.496 0.160 6.129 1.00 92.25 73 PRO A N 1
ATOM 562 C CA . PRO A 1 73 ? -2.776 -0.617 4.927 1.00 92.25 73 PRO A CA 1
ATOM 563 C C . PRO A 1 73 ? -2.320 0.132 3.671 1.00 92.25 73 PRO A C 1
ATOM 565 O O . PRO A 1 73 ? -2.687 1.291 3.463 1.00 92.25 73 PRO A O 1
ATOM 568 N N . ALA A 1 74 ? -1.512 -0.517 2.837 1.00 91.31 74 ALA A N 1
ATOM 569 C CA . ALA A 1 74 ? -0.923 0.110 1.662 1.00 91.31 74 ALA A CA 1
ATOM 570 C C . ALA A 1 74 ? -0.597 -0.908 0.565 1.00 91.31 74 ALA A C 1
ATOM 572 O O . ALA A 1 74 ? -0.448 -2.100 0.827 1.00 91.31 74 ALA A O 1
ATOM 573 N N . THR A 1 75 ? -0.455 -0.421 -0.665 1.00 90.50 75 THR A N 1
ATOM 574 C CA . THR A 1 75 ? 0.047 -1.201 -1.804 1.00 90.50 75 THR A CA 1
ATOM 575 C C . THR A 1 75 ? 0.741 -0.291 -2.816 1.00 90.50 75 THR A C 1
ATOM 577 O O . THR A 1 75 ? 0.518 0.922 -2.823 1.00 90.50 75 THR A O 1
ATOM 580 N N . HIS A 1 76 ? 1.578 -0.862 -3.680 1.00 89.75 76 HIS A N 1
ATOM 581 C CA . HIS A 1 76 ? 2.124 -0.151 -4.833 1.00 89.75 76 HIS A CA 1
ATOM 582 C C 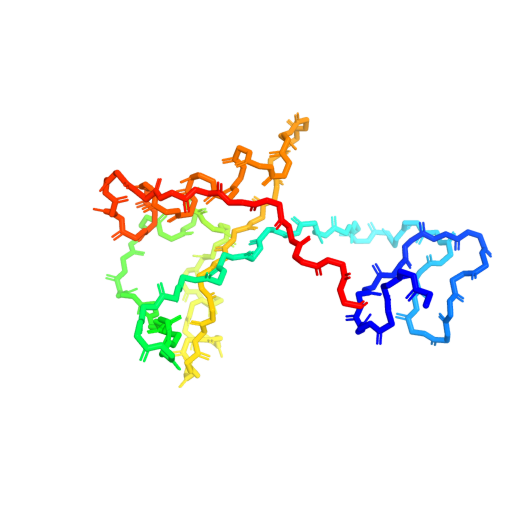. HIS A 1 76 ? 1.043 0.039 -5.906 1.00 89.75 76 HIS A C 1
ATOM 584 O O . HIS A 1 76 ? 0.130 -0.781 -6.036 1.00 89.75 76 HIS A O 1
ATOM 590 N N . LEU A 1 77 ? 1.166 1.097 -6.703 1.00 90.38 77 LEU A N 1
ATOM 591 C CA . LEU A 1 77 ? 0.375 1.265 -7.915 1.00 90.38 77 LEU A CA 1
ATOM 592 C C . LEU A 1 77 ? 0.919 0.348 -9.006 1.00 90.38 77 LEU A C 1
ATOM 594 O O . LEU A 1 77 ? 2.126 0.303 -9.259 1.00 90.38 77 LEU A O 1
ATOM 598 N N . LYS A 1 78 ? 0.012 -0.347 -9.685 1.00 89.38 78 LYS A N 1
ATOM 599 C CA . LYS A 1 78 ? 0.313 -1.070 -10.922 1.00 89.38 78 LYS A CA 1
ATOM 600 C C . LYS A 1 78 ? 0.403 -0.089 -12.097 1.00 89.38 78 LYS A C 1
ATOM 602 O O . LYS A 1 78 ? -0.072 1.046 -12.029 1.00 89.38 78 LYS A O 1
ATOM 607 N N . LEU A 1 79 ? 1.023 -0.521 -13.195 1.00 86.62 79 LEU A N 1
ATOM 608 C CA . LEU A 1 79 ? 1.182 0.316 -14.386 1.00 86.62 79 LEU A CA 1
ATOM 609 C C . LEU A 1 79 ? -0.189 0.766 -14.922 1.00 86.62 79 LEU A C 1
ATOM 611 O O . LEU A 1 79 ? -1.024 -0.066 -15.265 1.00 86.62 79 LEU A O 1
ATOM 615 N N . GLY A 1 80 ? -0.402 2.084 -14.993 1.00 87.62 80 GLY A N 1
ATOM 616 C CA . GLY A 1 80 ? -1.665 2.682 -15.442 1.00 87.62 80 GLY A CA 1
ATOM 617 C C . GLY A 1 80 ? -2.815 2.606 -14.429 1.00 87.62 80 GLY A C 1
ATOM 618 O O . GLY A 1 80 ? -3.937 2.970 -14.773 1.00 87.62 80 GLY A O 1
ATOM 619 N N . GLU A 1 81 ? -2.569 2.142 -13.199 1.00 90.19 81 GLU A N 1
ATOM 620 C CA . GLU A 1 81 ? -3.600 2.025 -12.166 1.00 90.19 81 GLU A CA 1
ATOM 621 C C . GLU A 1 81 ? -3.969 3.400 -11.594 1.00 90.19 81 GLU A C 1
ATOM 623 O O . GLU A 1 81 ? -3.112 4.179 -11.173 1.00 90.19 81 GLU A O 1
ATOM 628 N N . ASP A 1 82 ? -5.271 3.685 -11.544 1.00 87.81 82 ASP A N 1
ATOM 629 C CA . ASP A 1 82 ? -5.783 4.858 -10.842 1.00 87.81 82 ASP A CA 1
ATOM 630 C C . ASP A 1 82 ? -5.564 4.703 -9.320 1.00 87.8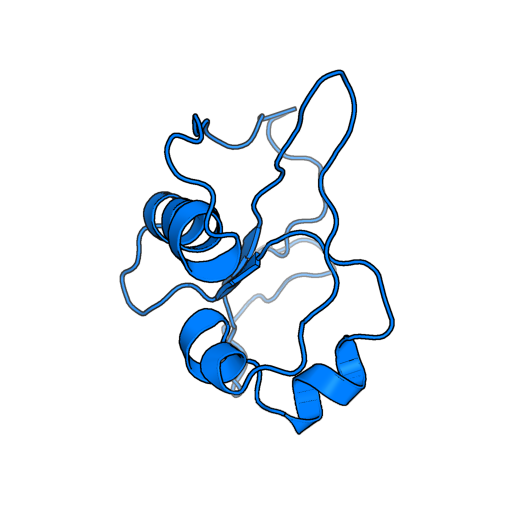1 82 ASP A C 1
ATOM 632 O O . ASP A 1 82 ? -5.909 3.652 -8.766 1.00 87.81 82 ASP A O 1
ATOM 636 N N . PRO A 1 83 ? -5.068 5.730 -8.601 1.00 87.00 83 PRO A N 1
ATOM 637 C CA . PRO A 1 83 ? -4.837 5.647 -7.158 1.00 87.00 83 PRO A CA 1
ATOM 638 C C . PRO A 1 83 ? -6.068 5.221 -6.339 1.00 87.00 83 PRO A C 1
ATOM 640 O O . PRO A 1 83 ? -5.931 4.551 -5.315 1.00 87.00 83 PRO A O 1
ATOM 643 N N . ARG A 1 84 ? -7.285 5.569 -6.781 1.00 87.69 84 ARG A N 1
ATOM 644 C CA . ARG A 1 84 ? -8.541 5.169 -6.121 1.00 87.69 84 ARG A CA 1
ATOM 645 C C . ARG A 1 84 ? -8.816 3.681 -6.305 1.00 87.69 84 ARG A C 1
ATOM 647 O O . ARG A 1 84 ? -9.336 3.043 -5.394 1.00 87.69 84 ARG A O 1
ATOM 654 N N . THR A 1 85 ? -8.440 3.125 -7.452 1.00 91.94 85 THR A N 1
ATOM 655 C CA . THR A 1 85 ? -8.515 1.681 -7.712 1.00 91.94 85 THR A CA 1
ATOM 656 C C . THR A 1 85 ? -7.521 0.931 -6.829 1.00 91.94 85 THR A C 1
ATOM 658 O O . THR A 1 85 ? -7.909 -0.031 -6.168 1.00 91.94 85 THR A O 1
ATOM 661 N N . ALA A 1 86 ? -6.289 1.436 -6.701 1.00 92.38 86 ALA A N 1
ATOM 662 C CA . ALA A 1 86 ? -5.299 0.874 -5.780 1.00 92.38 86 ALA A CA 1
ATOM 663 C C . ALA A 1 86 ? -5.794 0.898 -4.318 1.00 92.38 86 ALA A C 1
ATOM 665 O O . ALA A 1 86 ? -5.671 -0.095 -3.603 1.00 92.38 86 ALA A O 1
ATOM 666 N N . ALA A 1 87 ? -6.422 1.994 -3.875 1.00 91.50 87 ALA A N 1
ATOM 667 C CA . ALA A 1 87 ? -7.003 2.090 -2.533 1.00 91.50 87 ALA A CA 1
ATOM 668 C C . ALA A 1 87 ? -8.145 1.081 -2.298 1.00 91.50 87 ALA A C 1
ATOM 670 O O . ALA A 1 87 ? -8.236 0.493 -1.217 1.00 91.50 87 ALA A O 1
ATOM 671 N N . ARG A 1 88 ? -9.000 0.843 -3.305 1.00 92.94 88 ARG A N 1
ATOM 672 C CA . ARG A 1 88 ? -10.045 -0.193 -3.237 1.00 92.94 88 ARG A CA 1
ATOM 673 C C . ARG A 1 88 ? -9.447 -1.583 -3.095 1.00 92.94 88 ARG A C 1
ATOM 675 O O . ARG A 1 88 ? -9.841 -2.303 -2.185 1.00 92.94 88 ARG A O 1
ATOM 682 N N . ARG A 1 89 ? -8.430 -1.898 -3.899 1.00 93.25 89 ARG A N 1
ATOM 683 C CA . ARG A 1 89 ? -7.689 -3.161 -3.831 1.00 93.25 89 ARG A CA 1
ATOM 684 C C . ARG A 1 89 ? -7.096 -3.425 -2.446 1.00 93.25 89 ARG A C 1
ATOM 686 O O . ARG A 1 89 ? -7.210 -4.535 -1.943 1.00 93.25 89 ARG A O 1
ATOM 693 N N . VAL A 1 90 ? -6.538 -2.412 -1.779 1.00 94.19 90 VAL A N 1
ATOM 694 C CA . VAL A 1 90 ? -6.088 -2.565 -0.380 1.00 94.19 90 VAL A CA 1
ATOM 695 C C . VAL A 1 90 ? -7.247 -2.983 0.530 1.00 94.19 90 VAL A C 1
ATOM 697 O O . VAL A 1 90 ? -7.107 -3.917 1.313 1.00 94.19 90 VAL A O 1
ATOM 700 N N . GLY A 1 91 ? -8.393 -2.306 0.436 1.00 94.38 91 GLY A N 1
ATOM 701 C CA . GLY A 1 91 ? -9.548 -2.602 1.286 1.00 94.38 91 GLY A CA 1
ATOM 702 C C . GLY A 1 91 ? -10.181 -3.970 1.020 1.00 94.38 91 GLY A C 1
ATOM 703 O O . GLY A 1 91 ? -10.506 -4.690 1.961 1.00 94.38 91 GLY A O 1
ATOM 704 N N . GLU A 1 92 ? -10.333 -4.335 -0.249 1.00 93.88 92 GLU A N 1
ATOM 705 C CA . GLU A 1 92 ? -11.050 -5.543 -0.657 1.00 93.88 92 GLU A CA 1
ATOM 706 C C . GLU A 1 92 ? -10.153 -6.785 -0.676 1.00 93.88 92 GLU A C 1
ATOM 708 O O . GLU A 1 92 ? -10.562 -7.821 -0.165 1.00 93.88 92 GLU A O 1
ATOM 713 N N . GLU A 1 93 ? -8.936 -6.693 -1.218 1.00 92.50 93 GLU A N 1
ATOM 714 C CA . GLU A 1 93 ? -8.048 -7.852 -1.388 1.00 92.50 93 GLU A CA 1
ATOM 715 C C . GLU A 1 93 ? -7.110 -8.038 -0.192 1.00 92.50 93 GLU A C 1
ATOM 717 O O . GLU A 1 93 ? -6.995 -9.142 0.329 1.00 92.50 93 GLU A O 1
ATOM 722 N N . ALA A 1 94 ? -6.447 -6.972 0.272 1.00 90.81 94 ALA A N 1
ATOM 723 C CA . ALA A 1 94 ? -5.458 -7.098 1.347 1.00 90.81 94 ALA A CA 1
ATOM 724 C C . ALA A 1 94 ? -6.096 -7.142 2.745 1.00 90.81 94 ALA A C 1
ATOM 726 O O . ALA A 1 94 ? -5.604 -7.848 3.624 1.00 90.81 94 ALA A O 1
ATOM 727 N N . LEU A 1 95 ? -7.176 -6.384 2.971 1.00 93.00 95 LEU A N 1
ATOM 728 C CA . LEU A 1 95 ? -7.892 -6.385 4.252 1.00 93.00 95 LEU A CA 1
ATOM 729 C C . LEU A 1 95 ? -9.092 -7.341 4.278 1.00 93.00 95 LEU A C 1
ATOM 731 O O . LEU A 1 95 ? -9.570 -7.659 5.366 1.00 93.00 95 LEU A O 1
ATOM 735 N N . GLY A 1 96 ? -9.606 -7.769 3.120 1.00 92.94 96 GLY A N 1
ATOM 736 C CA . GLY A 1 96 ? -10.809 -8.605 3.045 1.00 92.94 96 GLY A CA 1
ATOM 737 C C . GLY A 1 96 ? -12.081 -7.910 3.552 1.00 92.94 96 GLY A C 1
ATOM 738 O O . GLY A 1 96 ? -13.035 -8.581 3.945 1.00 92.94 96 GLY A O 1
ATOM 739 N N . ILE A 1 97 ? -12.109 -6.571 3.607 1.00 93.31 97 ILE A N 1
ATOM 740 C CA . ILE A 1 97 ? -13.249 -5.813 4.135 1.00 93.31 97 ILE A CA 1
ATOM 741 C C . ILE A 1 97 ? -14.120 -5.350 2.972 1.00 93.31 97 ILE A C 1
ATOM 743 O O . ILE A 1 97 ? -13.871 -4.326 2.334 1.00 93.31 97 ILE A O 1
ATOM 747 N N . HIS A 1 98 ? -15.199 -6.084 2.737 1.00 90.50 98 HIS A N 1
ATOM 748 C CA . HIS A 1 98 ? -16.192 -5.713 1.738 1.00 90.50 98 HIS A CA 1
ATOM 749 C C . HIS A 1 98 ? -17.109 -4.588 2.243 1.00 90.50 98 HIS A C 1
ATOM 751 O O . HIS A 1 98 ? -17.474 -4.533 3.418 1.00 90.50 98 HIS A O 1
ATOM 757 N N . GLY A 1 99 ? -17.512 -3.690 1.339 1.00 88.44 99 GLY A N 1
ATOM 758 C CA . GLY A 1 99 ? -18.464 -2.616 1.648 1.00 88.44 99 GLY A CA 1
ATOM 759 C C . GLY A 1 99 ? -17.865 -1.398 2.359 1.00 88.44 99 GLY A C 1
ATOM 760 O O . GLY A 1 99 ? -18.607 -0.599 2.935 1.00 88.44 99 GLY A O 1
ATOM 761 N N . LEU A 1 100 ? -16.539 -1.222 2.319 1.00 91.81 100 LEU A N 1
ATOM 762 C CA . LEU A 1 100 ? -15.912 0.029 2.743 1.00 91.81 100 LEU A CA 1
ATOM 763 C C . LEU A 1 100 ? -16.446 1.210 1.919 1.00 91.81 100 LEU A C 1
ATOM 765 O O . LEU A 1 100 ? -16.640 1.127 0.706 1.00 91.81 100 LEU A O 1
ATOM 769 N N . ARG A 1 101 ? -16.658 2.346 2.591 1.00 92.00 101 ARG A N 1
ATOM 770 C CA . ARG A 1 101 ? -16.938 3.622 1.925 1.00 92.00 101 ARG A CA 1
ATOM 771 C C . ARG A 1 101 ? -15.630 4.373 1.740 1.00 92.00 101 ARG A C 1
ATOM 773 O O . ARG A 1 101 ? -14.939 4.648 2.716 1.00 92.00 101 ARG A O 1
ATOM 780 N N . TYR A 1 102 ? -15.325 4.713 0.494 1.00 90.00 102 TYR A N 1
ATOM 781 C CA . TYR A 1 102 ? -14.105 5.419 0.122 1.00 90.00 102 TYR A CA 1
ATOM 782 C C . TYR A 1 102 ? -14.391 6.905 -0.077 1.00 90.00 102 TYR A C 1
ATOM 784 O O . TYR A 1 102 ? -15.433 7.280 -0.614 1.00 90.00 102 TYR A O 1
ATOM 792 N N . SER A 1 103 ? -13.443 7.740 0.328 1.00 85.75 103 SER A N 1
ATOM 793 C CA . SER A 1 103 ? -13.422 9.171 0.039 1.00 85.75 103 SER A CA 1
ATOM 794 C C . SER A 1 103 ? -12.066 9.549 -0.539 1.00 85.75 103 SER A C 1
ATOM 796 O O . SER A 1 103 ? -11.079 8.841 -0.327 1.00 85.75 103 SER A O 1
ATOM 798 N N . GLU A 1 104 ? -12.000 10.677 -1.239 1.00 79.56 104 GLU A N 1
ATOM 799 C CA . GLU A 1 104 ? -10.706 11.251 -1.604 1.00 79.56 104 GLU A CA 1
ATOM 800 C C . GLU A 1 104 ? -9.942 11.711 -0.344 1.00 79.56 104 GLU A C 1
ATOM 802 O O . GLU A 1 104 ? -10.568 11.952 0.701 1.00 79.56 104 GLU A O 1
ATOM 807 N N . PRO A 1 105 ? -8.597 11.790 -0.400 1.00 68.81 105 PRO A N 1
ATOM 808 C CA . PRO A 1 105 ? -7.796 12.291 0.710 1.00 68.81 105 PRO A CA 1
ATOM 809 C C . PRO A 1 105 ? -8.276 13.682 1.130 1.00 68.81 105 PRO A C 1
ATOM 811 O O . PRO A 1 105 ? -8.494 14.552 0.284 1.00 68.81 105 PRO A O 1
ATOM 814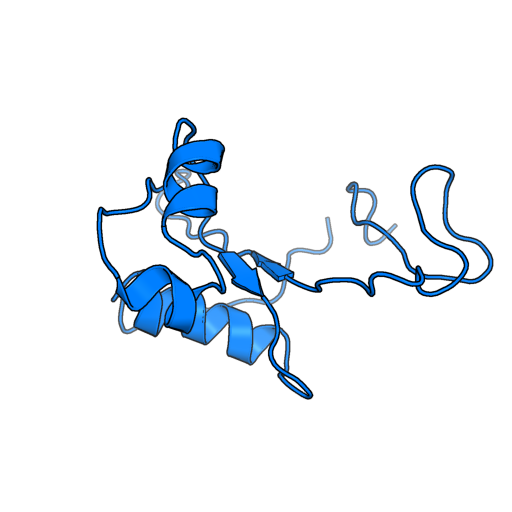 N N . ARG A 1 106 ? -8.435 13.906 2.439 1.00 58.56 106 ARG A N 1
ATOM 815 C CA . ARG A 1 106 ? -8.778 15.236 2.948 1.00 58.56 106 ARG A CA 1
ATOM 816 C C . ARG A 1 106 ? -7.642 16.200 2.617 1.00 58.56 106 ARG A C 1
ATOM 818 O O . ARG A 1 106 ? -6.498 15.963 2.993 1.00 58.56 106 ARG A O 1
ATOM 825 N N . SER A 1 107 ? -7.970 17.267 1.898 1.00 51.97 107 SER A N 1
ATOM 826 C CA . SER A 1 107 ? -7.080 18.404 1.676 1.00 51.97 107 SER A CA 1
ATOM 827 C C . SER A 1 107 ? -7.191 19.306 2.906 1.00 51.97 107 SER A C 1
ATOM 829 O O . SER A 1 107 ? -7.968 20.256 2.909 1.00 51.97 107 SER A O 1
ATOM 831 N N . GLU A 1 108 ? -6.521 18.934 3.995 1.00 38.69 108 GLU A N 1
ATOM 832 C CA . GLU A 1 108 ? -6.311 19.865 5.113 1.00 38.69 108 GLU A CA 1
ATOM 833 C C . GLU A 1 108 ? -5.310 20.966 4.715 1.00 38.69 108 GLU A C 1
ATOM 835 O O . GLU A 1 108 ? -4.374 20.682 3.920 1.00 38.69 108 GLU A O 1
#

pLDDT: mean 80.34, std 16.78, range [33.91, 94.94]

Secondary structure (DSSP, 8-state):
----S-PPPBSTT--TTSBSS--TT----EEE---EETTEE--B---S-TTHHHHHS--HHHHHHHTTS-B--EEEPPTT--HHHHHHHIIIIIS--TTPPP-PPP--